Protein AF-A0A6I3V1A8-F1 (afdb_monomer)

Sequence (77 aa):
FGPDFAVTGMTWSAFRPSDDCCQYSYLIPSNMFAVVVLGYVQEIFVELDLADSQNIIADAKRLQAEIQEGIENYAYT

Mean predicted aligned error: 2.49 Å

Solvent-accessible surface area (backbone atoms only — not comparable to full-atom values): 4542 Å² total; per-residue (Å²): 133,81,68,89,83,76,94,55,54,51,65,79,39,71,53,42,99,83,73,43,73,39,84,56,41,68,46,61,73,60,46,56,48,47,39,53,53,30,51,50,52,37,51,52,31,63,78,66,69,41,87,66,28,71,60,53,36,52,52,32,51,52,51,28,50,38,29,49,50,20,45,75,74,68,68,78,134

Secondary structure (DSSP, 8-state):
--S-----SSPP-SB-TTSPBPSSS--HHHHHHHHHHHHHHHHHHHHTT-TTHHHHHHHHHHHHHHHHHHHHHH---

Radius of gyration: 14.23 Å; Cα contacts (8 Å, |Δi|>4): 75; chains: 1; bounding box: 34×26×37 Å

Nearest PDB structures (foldseek):
  3qsp-assembly2_B  TM=1.007E+00  e=5.942E-09  Streptococcus pneumoniae
  7a0g-assembly1_HHH  TM=7.508E-01  e=2.483E+00  Serratia marcescens
  7sat-assembly1_D  TM=6.766E-01  e=6.409E+00  Porphyromonas gingivalis ATCC 33277

InterPro dom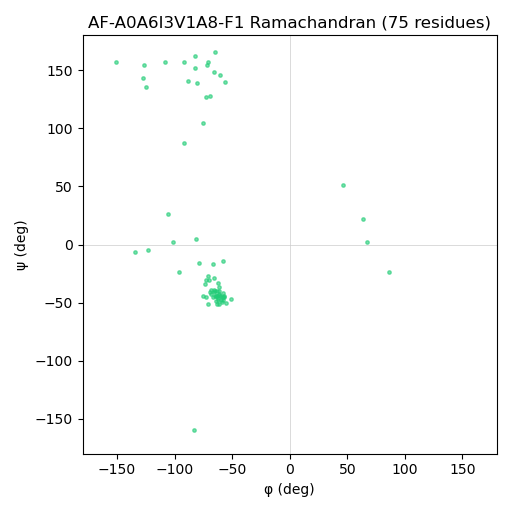ains:
  IPR008313 Metal-independent alpha-mannosidase [PF06824] (4-76)
  IPR008313 Metal-independent alpha-mannosidase [PTHR31047] (2-76)
  IPR008928 Six-hairpin glycosidase superfamily [SSF48208] (2-76)
  IPR012341 Six-hairpin glycosidase-like superfamily [G3DSA:1.50.10.10] (1-77)

Structure (mmCIF, N/CA/C/O backbone):
data_AF-A0A6I3V1A8-F1
#
_entry.id   AF-A0A6I3V1A8-F1
#
loop_
_atom_site.group_PDB
_atom_site.id
_atom_site.type_symbol
_atom_site.label_atom_id
_atom_site.label_alt_id
_atom_site.label_comp_id
_atom_site.label_asym_id
_atom_site.label_entity_id
_atom_site.label_seq_id
_atom_site.pdbx_PDB_ins_code
_atom_site.Cartn_x
_atom_site.Cartn_y
_atom_site.Cartn_z
_atom_site.occupancy
_atom_site.B_iso_or_equiv
_atom_site.auth_seq_id
_atom_site.auth_comp_id
_atom_site.auth_asym_id
_atom_site.auth_atom_id
_atom_site.pdbx_PDB_model_num
ATOM 1 N N . PHE A 1 1 ? 14.744 11.460 -9.120 1.00 70.06 1 PHE A N 1
ATOM 2 C CA . PHE A 1 1 ? 13.632 10.615 -9.592 1.00 70.06 1 PHE A CA 1
ATOM 3 C C . PHE A 1 1 ? 14.161 9.205 -9.784 1.00 70.06 1 PHE A C 1
ATOM 5 O O . PHE A 1 1 ? 15.335 9.069 -10.110 1.00 70.06 1 PHE A O 1
ATOM 12 N N . GLY A 1 2 ? 13.354 8.197 -9.458 1.00 92.31 2 GLY A N 1
ATOM 13 C CA . GLY A 1 2 ? 13.704 6.786 -9.640 1.00 92.31 2 GLY A CA 1
ATOM 14 C C . GLY A 1 2 ? 13.440 6.309 -11.077 1.00 92.31 2 GLY A C 1
ATOM 15 O O . GLY A 1 2 ? 13.362 7.151 -11.971 1.00 92.31 2 GLY A O 1
ATOM 16 N N . PRO A 1 3 ? 13.305 4.991 -11.301 1.00 97.50 3 PRO A N 1
ATOM 17 C CA . PRO A 1 3 ? 12.933 4.439 -12.605 1.00 97.50 3 PRO A CA 1
ATOM 18 C C . PRO A 1 3 ? 11.508 4.851 -13.010 1.00 97.50 3 PRO A C 1
ATOM 20 O O . PRO A 1 3 ? 10.723 5.297 -12.170 1.00 97.50 3 PRO A O 1
ATOM 23 N N . ASP A 1 4 ? 11.170 4.664 -14.287 1.00 98.19 4 ASP A N 1
ATOM 24 C CA . ASP A 1 4 ? 9.807 4.850 -14.794 1.00 98.19 4 ASP A CA 1
ATOM 25 C C . ASP A 1 4 ? 8.819 3.893 -14.106 1.00 98.19 4 ASP A C 1
ATOM 27 O O . ASP A 1 4 ? 9.155 2.752 -13.771 1.00 98.19 4 ASP A O 1
ATOM 31 N N . PHE A 1 5 ? 7.581 4.350 -13.910 1.00 98.00 5 PHE A N 1
ATOM 32 C CA . PHE A 1 5 ? 6.505 3.560 -13.312 1.00 98.00 5 PHE A CA 1
ATOM 33 C C . PHE A 1 5 ? 5.128 3.990 -13.840 1.00 98.00 5 PHE A C 1
ATOM 35 O O . PHE A 1 5 ? 4.939 5.123 -14.280 1.00 98.00 5 PHE A O 1
ATOM 42 N N . ALA A 1 6 ? 4.156 3.081 -13.760 1.00 98.06 6 ALA A N 1
ATOM 43 C CA . ALA A 1 6 ? 2.731 3.369 -13.921 1.00 98.06 6 ALA A CA 1
ATOM 44 C C . ALA A 1 6 ? 2.033 3.252 -12.561 1.00 98.06 6 ALA A C 1
ATOM 46 O O . ALA A 1 6 ? 2.530 2.554 -11.685 1.00 98.06 6 ALA A O 1
ATOM 47 N N . VAL A 1 7 ? 0.887 3.905 -12.373 1.00 98.31 7 VAL A N 1
ATOM 48 C CA . VAL A 1 7 ? 0.109 3.777 -11.129 1.00 98.31 7 VAL A CA 1
ATOM 49 C C . VAL A 1 7 ? -0.497 2.374 -11.042 1.00 98.31 7 VAL A C 1
ATOM 51 O O . VAL A 1 7 ? -1.163 1.940 -11.978 1.00 98.31 7 VAL A O 1
ATOM 54 N N . THR A 1 8 ? -0.277 1.687 -9.918 1.00 98.25 8 THR A N 1
ATOM 55 C CA . THR A 1 8 ? -0.703 0.289 -9.698 1.00 98.25 8 THR A CA 1
ATOM 56 C C . THR A 1 8 ? -1.601 0.085 -8.476 1.00 98.25 8 THR A C 1
ATOM 58 O O . THR A 1 8 ? -2.028 -1.035 -8.234 1.00 98.25 8 THR A O 1
ATOM 61 N N . GLY A 1 9 ? -1.849 1.121 -7.668 1.00 98.44 9 GLY A N 1
ATOM 62 C CA . GLY A 1 9 ? -2.488 1.001 -6.345 1.00 98.44 9 GLY A CA 1
ATOM 63 C C . GLY A 1 9 ? -1.506 0.692 -5.205 1.00 98.44 9 GLY A C 1
ATOM 64 O O . GLY A 1 9 ? -1.741 1.073 -4.063 1.00 98.44 9 GLY A O 1
ATOM 65 N N . MET A 1 10 ? -0.345 0.103 -5.512 1.00 98.69 10 MET A N 1
ATOM 66 C CA . MET A 1 10 ? 0.746 -0.068 -4.548 1.00 98.69 10 MET A CA 1
ATOM 67 C C . MET A 1 10 ? 1.424 1.263 -4.198 1.00 98.69 10 MET A C 1
ATOM 69 O O . MET A 1 10 ? 1.444 2.212 -4.988 1.00 98.69 10 MET A O 1
ATOM 73 N N . THR A 1 11 ? 2.064 1.306 -3.028 1.00 98.56 11 THR A N 1
ATOM 74 C CA . THR A 1 11 ? 2.883 2.446 -2.608 1.00 98.56 11 THR A CA 1
ATOM 75 C C . THR A 1 11 ? 4.334 2.306 -3.080 1.00 98.56 11 THR A C 1
ATOM 77 O O . THR A 1 11 ? 4.915 1.215 -3.119 1.00 98.56 11 THR A O 1
ATOM 80 N N . TRP A 1 12 ? 4.914 3.431 -3.493 1.00 98.44 12 TRP A N 1
ATOM 81 C CA . TRP A 1 12 ? 6.231 3.533 -4.122 1.00 98.44 12 TRP A CA 1
ATOM 82 C C . TRP A 1 12 ? 7.358 3.493 -3.075 1.00 98.44 12 TRP A C 1
ATOM 84 O O . TRP A 1 12 ? 7.265 4.159 -2.045 1.00 98.44 12 TRP A O 1
ATOM 94 N N . SER A 1 13 ? 8.452 2.775 -3.356 1.00 98.38 13 SER A N 1
ATOM 95 C CA . SER A 1 13 ? 9.675 2.786 -2.540 1.00 98.38 13 SER A CA 1
ATOM 96 C C . SER A 1 13 ? 10.919 3.146 -3.354 1.00 98.38 13 SER A C 1
AT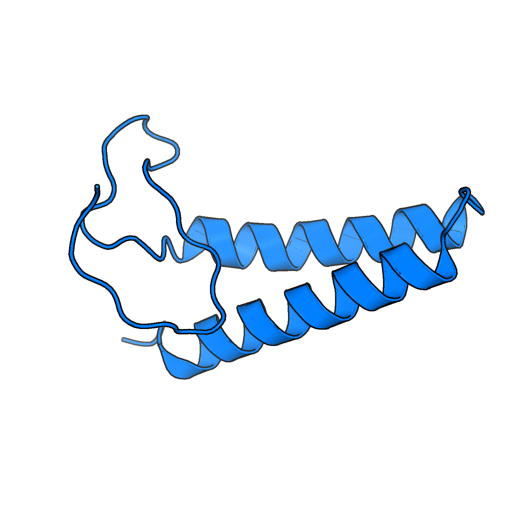OM 98 O O . SER A 1 13 ? 11.159 2.601 -4.435 1.00 98.38 13 SER A O 1
ATOM 100 N N . ALA A 1 14 ? 11.752 4.021 -2.785 1.00 98.12 14 ALA A N 1
ATOM 101 C CA . ALA A 1 14 ? 13.049 4.408 -3.342 1.00 98.12 14 ALA A CA 1
ATOM 102 C C . ALA A 1 14 ? 14.114 3.324 -3.141 1.00 98.12 14 ALA A C 1
ATOM 104 O O . ALA A 1 14 ? 14.900 3.034 -4.045 1.00 98.12 14 ALA A O 1
ATOM 105 N N . PHE A 1 15 ? 14.143 2.761 -1.934 1.00 98.19 15 PHE A N 1
ATOM 106 C CA . PHE A 1 15 ? 15.186 1.866 -1.457 1.00 98.19 15 PHE A CA 1
ATOM 107 C C . PHE A 1 15 ? 14.579 0.567 -0.942 1.00 98.19 15 PHE A C 1
ATOM 109 O O . PHE A 1 15 ? 13.414 0.492 -0.536 1.00 98.19 1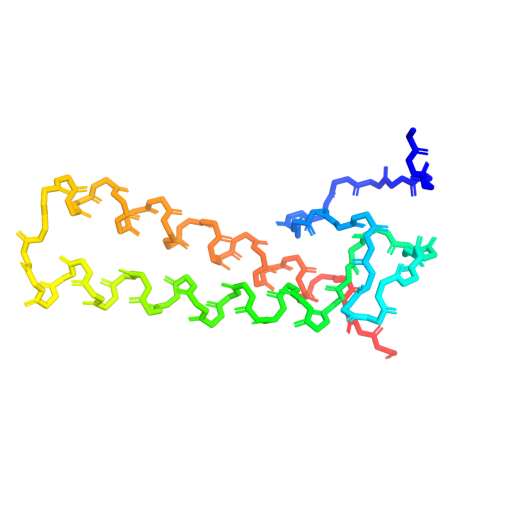5 PHE A O 1
ATOM 116 N N . ARG A 1 16 ? 15.399 -0.473 -0.981 1.00 98.56 16 ARG A N 1
ATOM 117 C CA . ARG A 1 16 ? 15.138 -1.756 -0.349 1.00 98.56 16 ARG A CA 1
ATOM 118 C C . ARG A 1 16 ? 15.513 -1.667 1.134 1.00 98.56 16 ARG A C 1
ATOM 120 O O . ARG A 1 16 ? 16.319 -0.820 1.502 1.00 98.56 16 ARG A O 1
ATOM 127 N N . PRO A 1 17 ? 15.030 -2.596 1.973 1.00 98.12 17 PRO A N 1
ATOM 128 C CA . PRO A 1 17 ? 15.505 -2.733 3.350 1.00 98.12 17 PRO A CA 1
ATOM 129 C C . PRO A 1 17 ? 17.014 -3.000 3.494 1.00 98.12 17 PRO A C 1
ATOM 131 O O . PRO A 1 17 ? 17.530 -2.903 4.596 1.00 98.12 17 PRO A O 1
ATOM 134 N N . SER A 1 18 ? 17.713 -3.369 2.413 1.00 98.25 18 SER A N 1
ATOM 135 C CA . SER A 1 18 ? 19.177 -3.504 2.384 1.00 98.25 18 SER A CA 1
ATOM 136 C C . SER A 1 18 ? 19.917 -2.178 2.184 1.00 98.25 18 SER A C 1
ATOM 138 O O . SER A 1 18 ? 21.124 -2.198 1.982 1.00 98.25 18 SER A O 1
ATOM 140 N N . ASP A 1 19 ? 19.194 -1.058 2.153 1.00 97.94 19 ASP A N 1
ATOM 141 C CA . ASP A 1 19 ? 19.674 0.287 1.817 1.00 97.94 19 ASP A CA 1
ATOM 142 C C . ASP A 1 19 ? 20.121 0.486 0.351 1.00 97.94 19 ASP A C 1
ATOM 144 O O . ASP A 1 19 ? 20.481 1.594 -0.047 1.00 97.94 19 ASP A O 1
ATOM 148 N N . ASP A 1 20 ? 20.004 -0.537 -0.502 1.00 98.00 20 ASP A N 1
ATOM 149 C CA . ASP A 1 20 ? 20.219 -0.419 -1.952 1.00 98.00 20 ASP A CA 1
ATOM 150 C C . ASP A 1 20 ? 18.983 0.126 -2.678 1.00 98.00 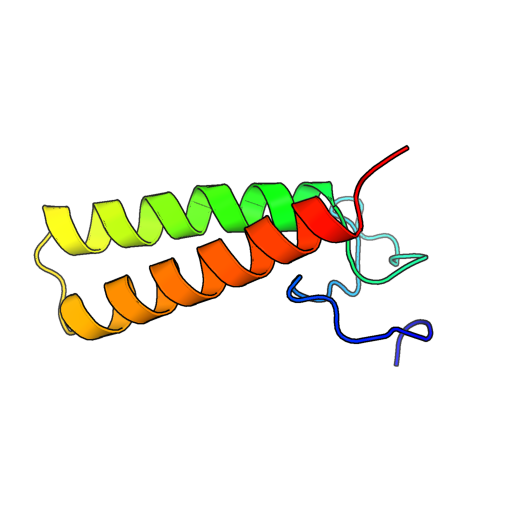20 ASP A C 1
ATOM 152 O O . ASP A 1 20 ? 17.841 -0.097 -2.267 1.00 98.00 20 ASP A O 1
ATOM 156 N N . CYS A 1 21 ? 19.180 0.798 -3.815 1.00 97.62 21 CYS A N 1
ATOM 157 C CA . CYS A 1 21 ? 18.070 1.344 -4.592 1.00 97.62 21 CYS A CA 1
ATOM 158 C C . CYS A 1 21 ? 17.163 0.254 -5.197 1.00 97.62 21 CYS A C 1
ATOM 160 O O . CYS A 1 21 ? 17.584 -0.846 -5.573 1.00 97.62 21 CYS A O 1
ATOM 162 N N . CYS A 1 22 ? 15.878 0.578 -5.325 1.00 97.44 22 CYS A N 1
ATOM 163 C CA . CYS A 1 22 ? 14.913 -0.257 -6.026 1.00 97.44 22 CYS A CA 1
ATOM 164 C C . CYS A 1 22 ? 15.135 -0.197 -7.548 1.00 97.44 22 CYS A C 1
ATOM 166 O O . CYS A 1 22 ? 15.113 0.880 -8.138 1.00 97.44 22 CYS A O 1
ATOM 168 N N . GLN A 1 23 ? 15.269 -1.358 -8.201 1.00 97.62 23 GLN A N 1
ATOM 169 C CA . GLN A 1 23 ? 15.291 -1.448 -9.671 1.00 97.62 23 GLN A CA 1
ATOM 170 C C . GLN A 1 23 ? 13.927 -1.106 -10.295 1.00 97.62 23 GLN A C 1
ATOM 172 O O . GLN A 1 23 ? 13.873 -0.436 -11.320 1.00 97.62 23 GLN A O 1
ATOM 177 N N . TYR A 1 24 ? 12.841 -1.548 -9.657 1.00 97.12 24 TYR A N 1
ATOM 178 C CA . TYR A 1 24 ? 11.463 -1.143 -9.934 1.00 97.12 24 TYR A CA 1
ATOM 179 C C . TYR A 1 24 ? 10.833 -0.691 -8.627 1.00 97.12 24 TYR A C 1
ATOM 181 O O . TYR A 1 24 ? 11.117 -1.258 -7.572 1.00 97.12 24 TYR A O 1
ATOM 189 N N . SER A 1 25 ? 9.998 0.337 -8.684 1.00 98.00 25 SER A N 1
ATOM 190 C CA . SER A 1 25 ? 9.641 1.088 -7.482 1.00 98.00 25 SER A CA 1
ATOM 191 C C . SER A 1 25 ? 8.592 0.445 -6.579 1.00 98.00 25 SER A C 1
ATOM 193 O O . SER A 1 25 ? 8.467 0.842 -5.423 1.00 98.00 25 SER A O 1
ATOM 195 N N . TYR A 1 26 ? 7.845 -0.542 -7.067 1.00 98.12 26 TYR A N 1
ATOM 196 C CA . TYR A 1 26 ? 6.863 -1.260 -6.256 1.00 98.12 26 TYR A CA 1
ATOM 197 C C . TYR A 1 26 ? 7.510 -2.491 -5.634 1.00 98.12 26 TYR A C 1
ATOM 199 O O . TYR A 1 26 ? 7.515 -3.583 -6.198 1.00 98.12 26 TYR A O 1
ATOM 207 N N . 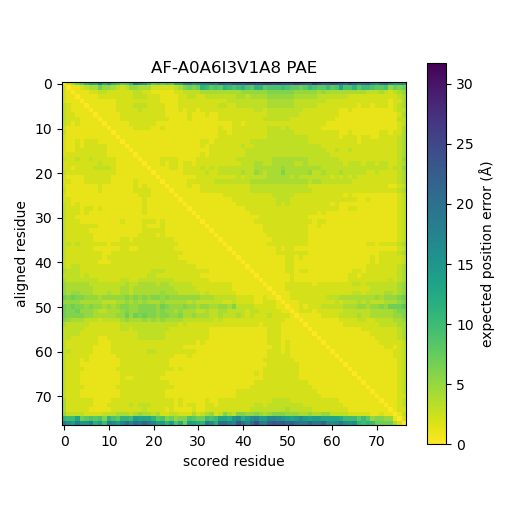LEU A 1 27 ? 8.116 -2.291 -4.463 1.00 98.19 27 LEU A N 1
ATOM 208 C CA . LEU A 1 27 ? 8.780 -3.360 -3.732 1.00 98.19 27 LEU A CA 1
ATOM 209 C C . LEU A 1 27 ? 7.735 -4.263 -3.067 1.00 98.19 27 LEU A C 1
ATOM 211 O O . LEU A 1 27 ? 7.136 -3.886 -2.057 1.00 98.19 27 LEU A O 1
ATOM 215 N N . ILE A 1 28 ? 7.525 -5.448 -3.645 1.00 98.31 28 ILE A N 1
ATOM 216 C CA . ILE A 1 28 ? 6.439 -6.362 -3.262 1.00 98.31 28 ILE A CA 1
ATOM 217 C C . ILE A 1 28 ? 6.461 -6.721 -1.768 1.00 98.31 28 ILE A C 1
ATOM 219 O O . ILE A 1 28 ? 5.441 -6.502 -1.117 1.00 98.31 28 ILE A O 1
ATOM 223 N N . PRO A 1 29 ? 7.585 -7.163 -1.161 1.00 98.31 29 PRO A N 1
ATOM 224 C CA . PRO A 1 29 ? 7.582 -7.510 0.263 1.00 98.31 29 PRO A CA 1
ATOM 225 C C . PRO A 1 29 ? 7.247 -6.325 1.179 1.00 98.31 29 PRO A C 1
ATOM 227 O O . PRO A 1 29 ? 6.593 -6.499 2.202 1.00 98.31 29 PRO A O 1
ATOM 230 N N . SER A 1 30 ? 7.645 -5.106 0.807 1.00 98.56 30 SER A N 1
ATOM 231 C CA . SER A 1 30 ? 7.318 -3.900 1.577 1.00 98.56 30 SER A CA 1
ATOM 232 C C . SER A 1 30 ? 5.852 -3.493 1.430 1.00 98.56 30 SER A C 1
ATOM 234 O O . SER A 1 30 ? 5.260 -3.039 2.403 1.00 98.56 30 SER A O 1
ATOM 236 N N . ASN A 1 31 ? 5.242 -3.701 0.259 1.00 98.69 31 ASN A N 1
ATOM 237 C CA . ASN A 1 31 ? 3.802 -3.499 0.073 1.00 98.69 31 ASN A CA 1
ATOM 238 C C . ASN A 1 31 ? 2.978 -4.560 0.821 1.00 98.69 31 ASN A C 1
ATOM 240 O O . ASN A 1 31 ? 2.016 -4.208 1.495 1.00 98.69 31 ASN A O 1
ATOM 244 N N . MET A 1 32 ? 3.398 -5.831 0.804 1.00 98.50 32 MET A N 1
ATOM 245 C CA . MET A 1 32 ? 2.794 -6.883 1.638 1.00 98.50 32 MET A CA 1
ATOM 246 C C . MET A 1 32 ? 2.871 -6.527 3.127 1.00 98.50 32 MET A C 1
ATOM 248 O O . MET A 1 32 ? 1.898 -6.684 3.862 1.00 98.50 32 MET A O 1
ATOM 252 N N . PHE A 1 33 ? 4.011 -5.992 3.577 1.00 98.75 33 PHE A N 1
ATOM 253 C CA . PHE A 1 33 ? 4.151 -5.531 4.953 1.00 98.75 33 PHE A CA 1
ATOM 254 C C . PHE A 1 33 ? 3.238 -4.335 5.262 1.00 98.75 33 PHE A C 1
ATOM 256 O O . PHE A 1 33 ? 2.608 -4.319 6.318 1.00 98.75 33 PHE A O 1
ATOM 263 N N . ALA A 1 34 ? 3.104 -3.380 4.333 1.00 98.81 34 ALA A N 1
ATOM 264 C CA . ALA A 1 34 ? 2.190 -2.246 4.465 1.00 98.81 34 ALA A CA 1
ATOM 265 C C . ALA A 1 34 ? 0.735 -2.700 4.677 1.00 98.81 34 ALA A C 1
ATOM 267 O O . ALA A 1 34 ? 0.072 -2.197 5.581 1.00 98.81 34 ALA A O 1
ATOM 268 N N . VAL A 1 35 ? 0.262 -3.695 3.914 1.00 98.81 35 VAL A N 1
ATOM 269 C CA . VAL A 1 35 ? -1.081 -4.280 4.092 1.00 98.81 35 VAL A CA 1
ATOM 270 C C . VAL A 1 35 ? -1.270 -4.807 5.515 1.00 98.81 35 VAL A C 1
ATOM 272 O O . VAL A 1 35 ? -2.293 -4.527 6.137 1.00 98.81 35 VAL A O 1
ATOM 275 N N . VAL A 1 36 ? -0.285 -5.528 6.058 1.00 98.81 36 VAL A N 1
ATOM 276 C CA . VAL A 1 36 ? -0.358 -6.077 7.422 1.00 98.81 36 VAL A CA 1
ATOM 277 C C . VAL A 1 36 ? -0.432 -4.963 8.467 1.00 98.81 36 VAL A C 1
ATOM 279 O O . VAL A 1 36 ? -1.336 -4.961 9.300 1.00 98.81 36 VAL A O 1
ATOM 282 N N . VAL A 1 37 ? 0.476 -3.983 8.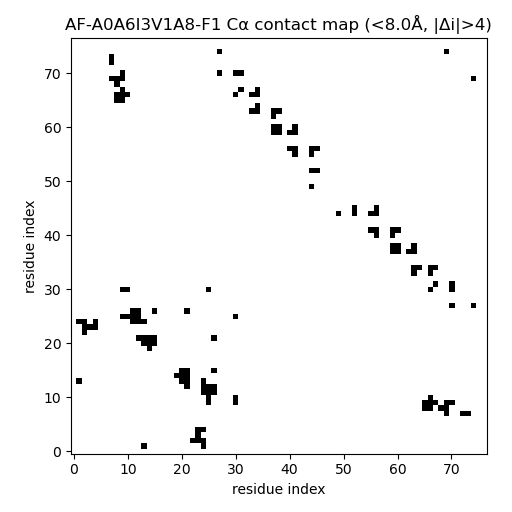418 1.00 98.69 37 VAL A N 1
ATOM 283 C CA . VAL A 1 37 ? 0.509 -2.927 9.446 1.00 98.69 37 VAL A CA 1
ATOM 284 C C . VAL A 1 37 ? -0.667 -1.959 9.343 1.00 98.69 37 VAL A C 1
ATOM 286 O O . VAL A 1 37 ? -1.088 -1.431 10.365 1.00 98.69 37 VAL A O 1
ATOM 289 N N . LEU A 1 38 ? -1.257 -1.767 8.157 1.00 98.81 38 LEU A N 1
ATOM 290 C CA . LEU A 1 38 ? -2.525 -1.041 8.017 1.00 98.81 38 LEU A CA 1
ATOM 291 C C . LEU A 1 38 ? -3.693 -1.788 8.680 1.00 98.81 38 LEU A C 1
ATOM 293 O O . LEU A 1 38 ? -4.629 -1.147 9.156 1.00 98.81 38 LEU A O 1
ATOM 297 N N . GLY A 1 39 ? -3.635 -3.121 8.760 1.00 98.69 39 GLY A N 1
ATOM 298 C CA . GLY A 1 39 ? -4.541 -3.917 9.592 1.00 98.69 39 GLY A CA 1
ATOM 299 C C . GLY A 1 39 ? -4.356 -3.602 11.077 1.00 98.69 39 GLY A C 1
ATOM 300 O O . GLY A 1 39 ? -5.318 -3.258 11.757 1.00 98.69 39 GLY A O 1
ATOM 301 N N . TYR A 1 40 ? -3.108 -3.588 11.553 1.00 98.75 40 TYR A N 1
ATOM 302 C CA . TYR A 1 40 ? -2.804 -3.230 12.944 1.00 98.75 40 TYR A CA 1
ATOM 303 C C . TYR A 1 40 ? -3.223 -1.799 13.295 1.00 98.75 40 TYR A C 1
ATOM 305 O O . TYR A 1 40 ? -3.704 -1.563 14.397 1.00 98.75 40 TYR A O 1
ATOM 313 N N . VAL A 1 41 ? -3.086 -0.839 12.371 1.00 98.62 41 VAL A N 1
ATOM 314 C CA . VAL A 1 41 ? -3.593 0.530 12.570 1.00 98.62 41 VAL A CA 1
ATOM 315 C C . VAL A 1 41 ? -5.097 0.506 12.840 1.00 98.62 41 VAL A C 1
ATOM 317 O O . VAL A 1 41 ? -5.545 1.121 13.801 1.00 98.62 41 VAL A O 1
ATOM 320 N N . GLN A 1 42 ? -5.876 -0.230 12.043 1.00 98.50 42 GLN A N 1
ATOM 321 C CA . GLN A 1 42 ? -7.320 -0.340 12.263 1.00 98.50 42 GLN A CA 1
ATOM 322 C C . GLN A 1 42 ? -7.631 -0.940 13.642 1.00 98.50 42 GLN A C 1
ATOM 324 O O . GLN A 1 42 ? -8.423 -0.364 14.383 1.00 98.50 42 GLN A O 1
ATOM 329 N N . GLU A 1 43 ? -6.975 -2.044 14.010 1.00 98.56 43 GLU A N 1
ATOM 330 C CA . GLU A 1 43 ? -7.161 -2.703 15.311 1.00 98.56 43 GLU A CA 1
ATOM 331 C C . GLU A 1 43 ? -6.831 -1.768 16.484 1.00 98.56 43 GLU A C 1
ATOM 333 O O . GLU A 1 43 ? -7.646 -1.589 17.383 1.00 98.56 43 GLU A O 1
ATOM 338 N N . ILE A 1 44 ? -5.674 -1.102 16.452 1.00 98.62 44 ILE A N 1
ATOM 339 C CA . ILE A 1 44 ? -5.227 -0.203 17.526 1.00 98.62 44 ILE A CA 1
ATOM 340 C C . ILE A 1 44 ? -6.202 0.965 17.721 1.00 98.62 44 ILE A C 1
ATOM 342 O O . ILE A 1 44 ? -6.520 1.316 18.859 1.00 98.62 44 ILE A O 1
ATOM 346 N N . PHE A 1 45 ? -6.677 1.576 16.631 1.00 98.38 45 PHE A N 1
ATOM 347 C CA . PHE A 1 45 ? -7.599 2.713 16.711 1.00 98.38 45 PHE A CA 1
ATOM 348 C C . PHE A 1 45 ? -8.993 2.318 17.205 1.00 98.38 45 PHE A C 1
ATOM 350 O O . PHE A 1 45 ? -9.641 3.136 17.860 1.00 98.38 45 PHE A O 1
ATOM 357 N N . VAL A 1 46 ? -9.440 1.089 16.924 1.00 96.50 46 VAL A N 1
ATOM 358 C CA . VAL A 1 46 ? -10.686 0.537 17.478 1.00 96.50 46 VAL A CA 1
ATOM 359 C C . VAL A 1 46 ? -10.531 0.231 18.968 1.00 96.50 46 VAL A C 1
ATOM 361 O O . VAL A 1 46 ? -11.350 0.675 19.767 1.00 96.50 46 VAL A O 1
ATOM 364 N N . GLU A 1 47 ? -9.486 -0.504 19.352 1.00 97.88 47 GLU A N 1
ATOM 365 C CA . GLU A 1 47 ? -9.338 -1.043 20.712 1.00 97.88 47 GLU A CA 1
ATOM 366 C C . GLU A 1 47 ? -8.999 0.025 21.762 1.00 97.88 47 GLU A C 1
ATOM 368 O O . GLU A 1 47 ? -9.366 -0.112 22.929 1.00 97.88 47 GLU A O 1
ATOM 373 N N . LEU A 1 48 ? -8.296 1.094 21.372 1.00 97.88 48 LEU A N 1
ATOM 374 C CA . LEU A 1 48 ? -7.849 2.139 22.300 1.00 97.88 48 LEU A CA 1
ATOM 375 C C . LEU A 1 48 ? -8.704 3.415 22.277 1.00 97.88 48 LEU A C 1
ATOM 377 O O . LEU A 1 48 ? -8.361 4.359 22.987 1.00 97.88 48 LEU A O 1
ATOM 381 N N . ASP A 1 49 ? -9.775 3.459 21.474 1.00 95.19 49 ASP A N 1
ATOM 382 C CA . ASP A 1 49 ? -10.656 4.629 21.294 1.00 95.19 49 ASP A CA 1
ATOM 383 C C . ASP A 1 49 ? -9.871 5.941 21.083 1.00 95.19 49 ASP A C 1
ATOM 385 O O . ASP A 1 49 ? -10.032 6.945 21.782 1.00 95.19 49 ASP A O 1
ATOM 389 N N . LEU A 1 50 ? -8.928 5.905 20.137 1.00 97.31 50 LEU A N 1
ATOM 390 C CA . LEU A 1 50 ? -8.063 7.047 19.855 1.00 97.31 50 LEU A CA 1
ATOM 391 C C . LEU A 1 50 ? -8.838 8.175 19.160 1.00 97.31 50 LEU A C 1
ATOM 393 O O . LEU A 1 50 ? -9.819 7.953 18.449 1.00 97.31 50 LEU A O 1
ATOM 397 N N . ALA A 1 51 ? -8.348 9.406 19.316 1.00 97.25 51 ALA A N 1
ATOM 398 C CA . ALA A 1 51 ? -8.902 10.555 18.610 1.00 97.25 51 ALA A CA 1
ATOM 399 C C . ALA A 1 51 ? -8.897 10.327 17.088 1.00 97.25 51 ALA A C 1
ATOM 401 O O . ALA A 1 51 ? -7.927 9.812 16.535 1.00 97.25 51 ALA A O 1
ATOM 402 N N . ASP A 1 52 ? -9.975 10.753 16.426 1.00 96.38 52 ASP A N 1
ATOM 403 C CA . ASP A 1 52 ? -10.164 10.640 14.972 1.00 96.38 52 ASP A CA 1
ATOM 404 C C . ASP A 1 52 ? -10.223 9.196 14.426 1.00 96.38 52 ASP A C 1
ATOM 406 O O . ASP A 1 52 ? -10.013 8.950 13.236 1.00 96.38 52 ASP A O 1
ATOM 410 N N . SER A 1 53 ? -10.551 8.225 15.289 1.00 95.94 53 SER A N 1
ATOM 411 C CA . SER A 1 53 ? -10.598 6.797 14.948 1.00 95.94 53 SER A CA 1
ATOM 412 C C . SER A 1 53 ? -11.410 6.487 13.697 1.00 95.94 53 SER A C 1
ATOM 414 O O . SER A 1 53 ? -10.919 5.782 12.821 1.00 95.94 53 SER A O 1
ATOM 416 N N . GLN A 1 54 ? -12.614 7.045 13.558 1.00 96.00 54 GLN A N 1
ATOM 417 C CA . GLN A 1 54 ? -13.474 6.765 12.405 1.00 96.00 54 GLN A CA 1
ATOM 418 C C . GLN A 1 54 ? -12.811 7.108 11.066 1.00 96.00 54 GLN A C 1
ATOM 420 O O . GLN A 1 54 ? -12.869 6.300 10.137 1.00 96.00 54 GLN A O 1
ATOM 425 N N . ASN A 1 55 ? -12.16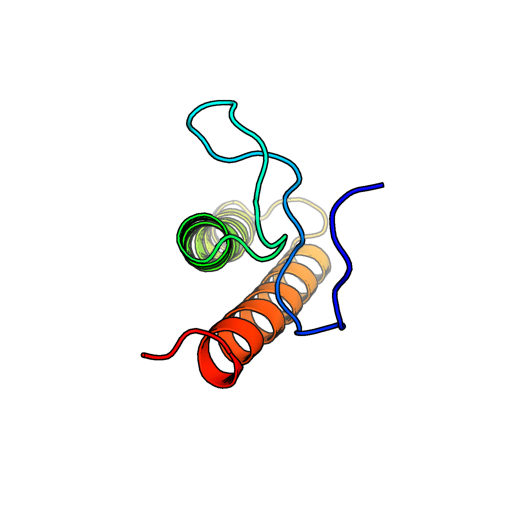4 8.272 10.971 1.00 98.00 55 ASN A N 1
ATOM 426 C CA . ASN A 1 55 ? -11.519 8.706 9.734 1.00 98.00 55 ASN A CA 1
ATOM 427 C C . ASN A 1 55 ? -10.250 7.892 9.466 1.00 98.00 55 ASN A C 1
ATOM 429 O O . ASN A 1 55 ? -10.080 7.372 8.366 1.00 98.00 55 ASN A O 1
ATOM 433 N N . ILE A 1 56 ? -9.409 7.690 10.485 1.00 98.44 56 ILE A N 1
ATOM 434 C CA . ILE A 1 56 ? -8.152 6.944 10.334 1.00 98.44 56 ILE A CA 1
ATOM 435 C C . ILE A 1 56 ? -8.406 5.475 9.983 1.00 98.44 56 ILE A C 1
ATOM 437 O O . ILE A 1 56 ? -7.719 4.923 9.124 1.00 98.44 56 ILE A O 1
ATOM 441 N N . ILE A 1 57 ? -9.414 4.842 10.587 1.00 98.50 57 ILE A N 1
ATOM 442 C CA . ILE A 1 57 ? -9.808 3.469 10.247 1.00 98.50 57 ILE A CA 1
ATOM 443 C C . ILE A 1 57 ? -10.291 3.402 8.794 1.00 98.50 57 ILE A C 1
ATOM 445 O O . ILE A 1 57 ? -9.900 2.489 8.064 1.00 98.50 57 ILE A O 1
ATOM 449 N N . ALA A 1 58 ? -11.115 4.360 8.354 1.00 98.56 58 ALA A N 1
ATOM 450 C CA . ALA A 1 58 ? -11.608 4.402 6.979 1.00 98.56 58 ALA A CA 1
ATOM 451 C C . ALA A 1 58 ? -10.466 4.584 5.964 1.00 98.56 58 ALA A C 1
ATOM 453 O O . ALA A 1 58 ? -10.413 3.859 4.967 1.00 98.56 58 ALA A O 1
ATOM 454 N N . ASP A 1 59 ? -9.524 5.485 6.244 1.00 98.75 59 ASP A N 1
ATOM 455 C CA . ASP A 1 59 ? -8.358 5.727 5.394 1.00 98.75 59 ASP A CA 1
ATOM 456 C C . ASP A 1 59 ? -7.411 4.528 5.352 1.00 98.75 59 ASP A C 1
ATOM 458 O O . ASP A 1 59 ? -6.992 4.114 4.266 1.00 98.75 59 ASP A O 1
ATOM 462 N N . ALA A 1 60 ? -7.113 3.929 6.509 1.00 98.75 60 ALA A N 1
ATOM 463 C CA . ALA A 1 60 ? -6.268 2.744 6.594 1.00 98.75 60 ALA A CA 1
ATOM 464 C C . ALA A 1 60 ? -6.883 1.575 5.819 1.00 98.75 60 ALA A C 1
ATOM 466 O O . ALA A 1 60 ? -6.186 0.925 5.042 1.00 98.75 60 ALA A O 1
ATOM 467 N N . LYS A 1 61 ? -8.196 1.354 5.962 1.00 98.75 61 LYS A N 1
ATOM 468 C CA . LYS A 1 61 ? -8.925 0.305 5.242 1.00 98.75 61 LYS A CA 1
ATOM 469 C C . LYS A 1 61 ? -8.934 0.536 3.733 1.00 98.75 61 LYS A C 1
ATOM 471 O O . LYS A 1 61 ? -8.714 -0.406 2.973 1.00 98.75 61 LYS A O 1
ATOM 476 N N . ARG A 1 62 ? -9.176 1.776 3.290 1.00 98.81 62 ARG A N 1
ATOM 477 C CA . ARG A 1 62 ? -9.161 2.136 1.864 1.00 98.81 62 ARG A CA 1
ATOM 478 C C . ARG A 1 62 ? -7.780 1.888 1.257 1.00 98.81 62 ARG A C 1
ATOM 480 O O . ARG A 1 62 ? -7.681 1.191 0.254 1.00 98.81 62 ARG A O 1
ATOM 487 N N . LEU A 1 63 ? -6.724 2.405 1.887 1.00 98.88 63 LEU A N 1
ATOM 488 C CA . LEU A 1 63 ? -5.357 2.244 1.391 1.00 98.88 63 LEU A CA 1
ATOM 489 C C . LEU A 1 63 ? -4.903 0.778 1.429 1.00 98.88 63 LEU A C 1
ATOM 491 O O . LEU A 1 63 ? -4.247 0.315 0.501 1.00 98.88 63 LEU A O 1
ATOM 495 N N . GLN A 1 64 ? -5.270 0.033 2.475 1.00 98.81 64 GLN A N 1
ATOM 496 C CA . GLN A 1 64 ? -4.978 -1.397 2.576 1.00 98.81 64 GLN A CA 1
ATOM 497 C C . GLN A 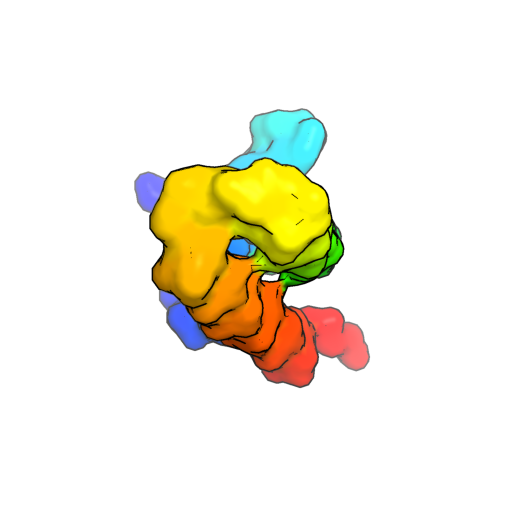1 64 ? -5.590 -2.164 1.400 1.00 98.81 64 GLN A C 1
ATOM 499 O O . GLN A 1 64 ? -4.903 -2.984 0.796 1.00 98.81 64 GLN A O 1
ATOM 504 N N . ALA A 1 65 ? -6.851 -1.875 1.062 1.00 98.81 65 ALA A N 1
ATOM 505 C CA . ALA A 1 65 ? -7.541 -2.498 -0.063 1.00 98.81 65 ALA A CA 1
ATOM 506 C C . ALA A 1 65 ? -6.895 -2.136 -1.411 1.00 98.81 65 ALA A C 1
ATOM 508 O O . ALA A 1 65 ? -6.659 -3.031 -2.214 1.00 98.81 65 ALA A O 1
ATOM 509 N N . GLU A 1 66 ? -6.539 -0.866 -1.630 1.00 98.88 66 GLU A N 1
ATOM 510 C CA . GLU A 1 66 ? -5.856 -0.417 -2.857 1.00 98.88 66 GLU A CA 1
ATOM 511 C C . GLU A 1 66 ? -4.488 -1.093 -3.044 1.00 98.88 66 GLU A C 1
ATOM 513 O O . GLU A 1 66 ? -4.153 -1.536 -4.144 1.00 98.88 66 GLU A O 1
ATOM 518 N N . ILE A 1 67 ? -3.698 -1.218 -1.970 1.00 98.81 67 ILE A N 1
ATOM 519 C CA . ILE A 1 67 ? -2.394 -1.892 -2.027 1.00 98.81 67 ILE A CA 1
ATOM 520 C C . ILE A 1 67 ? -2.578 -3.395 -2.259 1.00 98.81 67 ILE A C 1
ATOM 522 O O . ILE A 1 67 ? -1.841 -3.974 -3.058 1.00 98.81 67 ILE A O 1
ATOM 526 N N . GLN A 1 68 ? -3.546 -4.026 -1.587 1.00 98.75 68 GLN A N 1
ATOM 527 C CA . GLN A 1 68 ? -3.846 -5.449 -1.756 1.00 98.75 68 GLN A CA 1
ATOM 528 C C . GLN A 1 68 ? -4.288 -5.756 -3.194 1.00 98.75 68 GLN A C 1
ATOM 530 O O . GLN A 1 68 ? -3.745 -6.669 -3.811 1.00 98.75 68 GLN A O 1
ATOM 535 N N . GLU A 1 69 ? -5.189 -4.950 -3.759 1.00 98.62 69 GLU A N 1
ATOM 536 C CA . GLU A 1 69 ? -5.604 -5.050 -5.162 1.00 98.62 69 GLU A CA 1
ATOM 537 C C . GLU A 1 69 ? -4.416 -4.825 -6.114 1.00 98.62 69 GLU A C 1
ATOM 539 O O . GLU A 1 69 ? -4.254 -5.540 -7.101 1.00 98.62 69 GLU A O 1
ATOM 544 N N . G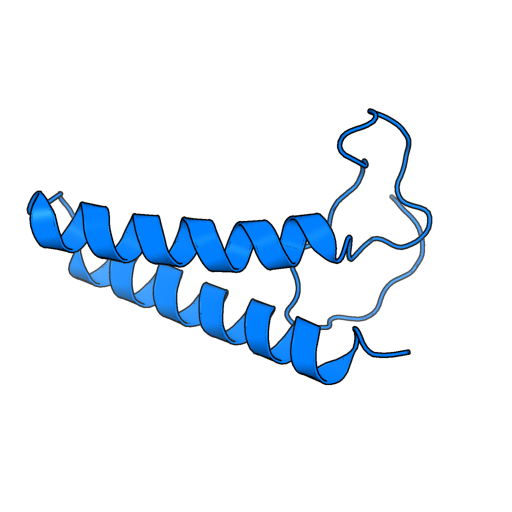LY A 1 70 ? -3.526 -3.876 -5.809 1.00 98.56 70 GLY A N 1
ATOM 545 C CA . GLY A 1 70 ? -2.305 -3.664 -6.586 1.00 98.56 70 GLY A CA 1
ATOM 546 C C . GLY A 1 70 ? -1.353 -4.867 -6.561 1.00 98.56 70 GLY A C 1
ATOM 547 O O . GLY A 1 70 ? -0.784 -5.234 -7.590 1.00 98.56 70 GLY A O 1
ATOM 548 N N . ILE A 1 71 ? -1.201 -5.529 -5.414 1.00 98.44 71 ILE A N 1
ATOM 549 C CA . ILE A 1 71 ? -0.442 -6.785 -5.312 1.00 98.44 71 ILE A CA 1
ATOM 550 C C . ILE A 1 71 ? -1.112 -7.864 -6.175 1.00 98.44 71 ILE A C 1
ATOM 552 O O . ILE A 1 71 ? -0.445 -8.508 -6.983 1.00 98.44 71 ILE A O 1
ATOM 556 N N . GLU A 1 72 ? -2.429 -8.018 -6.056 1.00 97.88 72 GLU A N 1
ATOM 557 C CA . GLU A 1 72 ? -3.223 -8.984 -6.821 1.00 97.88 72 GLU A CA 1
ATOM 558 C C . GLU A 1 72 ? -3.296 -8.684 -8.318 1.00 97.88 72 GLU A C 1
ATOM 560 O O . GLU A 1 72 ? -3.633 -9.563 -9.084 1.00 97.88 72 GLU A O 1
ATOM 565 N N . ASN A 1 73 ? -2.979 -7.486 -8.790 1.00 97.88 73 ASN A N 1
ATOM 566 C CA . ASN A 1 73 ? -2.992 -7.213 -10.229 1.00 97.88 73 ASN A CA 1
ATOM 567 C C . ASN A 1 73 ? -1.606 -7.343 -10.874 1.00 97.88 73 ASN A C 1
ATOM 569 O O . ASN A 1 73 ? -1.510 -7.570 -12.081 1.00 97.88 73 ASN A O 1
ATOM 573 N N . TYR A 1 74 ? -0.528 -7.196 -10.094 1.00 97.81 74 TYR A N 1
ATOM 574 C CA . TYR A 1 74 ? 0.814 -6.976 -10.648 1.00 97.81 74 TYR A CA 1
ATOM 575 C C . TYR A 1 74 ? 1.936 -7.826 -10.029 1.00 97.81 74 TYR A C 1
ATOM 577 O O . TYR A 1 74 ? 3.056 -7.778 -10.536 1.00 97.81 74 TYR A O 1
ATOM 585 N N . ALA A 1 75 ? 1.687 -8.600 -8.964 1.00 95.44 75 ALA A N 1
ATOM 586 C CA . ALA A 1 75 ? 2.733 -9.318 -8.219 1.00 95.44 75 ALA A CA 1
ATOM 587 C C . ALA A 1 75 ? 2.782 -10.844 -8.464 1.00 95.44 75 ALA A C 1
ATOM 589 O O . ALA A 1 75 ? 3.241 -11.589 -7.595 1.00 95.44 75 ALA A O 1
ATOM 590 N N . TYR A 1 76 ? 2.328 -11.321 -9.627 1.00 86.25 76 TYR A N 1
ATOM 591 C CA . TYR A 1 76 ? 2.401 -12.739 -10.009 1.00 86.25 76 TYR A CA 1
ATOM 592 C C . TYR A 1 76 ? 3.670 -13.087 -10.797 1.00 86.25 76 TYR A C 1
ATOM 594 O O . TYR A 1 76 ? 4.282 -12.229 -11.432 1.00 86.25 76 TYR A O 1
ATOM 602 N N . THR A 1 77 ? 4.033 -14.370 -10.764 1.00 56.59 77 THR A N 1
ATOM 603 C CA . THR A 1 77 ? 5.079 -15.005 -11.587 1.00 56.59 77 THR A CA 1
ATOM 604 C C . THR A 1 77 ? 4.496 -15.741 -12.776 1.00 56.59 77 THR A C 1
ATOM 606 O O . THR A 1 77 ? 3.492 -16.456 -12.550 1.00 56.59 77 THR A O 1
#

Foldseek 3Di:
DADDDDDQLFDFAQADPVRHGDNGGRDLVVLVVLLVVLVVQLVCCVVVVDPPNVVSNVVSVVSSVSSVNSCVVPVDD

Organism: Streptococcus pneumoniae (NCBI:txid1313)

pLDDT: mean 97.0, std 5.85, range [56.59, 98.88]